Protein AF-A0A2J8A4F2-F1 (afdb_monomer)

Sequence (112 aa):
MDNSGKIIWARHNEIQTVNIKALGAELEVADGERLPLPVKDLGSCDLYPQSLEHNPNGRFVVVCGDGEYIVYTALAWRNKAFGAGLEFVWSADSNDYAIRESGNKVKIYKNF

Structure (mmCIF, N/CA/C/O backbone):
data_AF-A0A2J8A4F2-F1
#
_entry.id   AF-A0A2J8A4F2-F1
#
loop_
_atom_site.group_PDB
_atom_site.id
_atom_site.type_symbol
_atom_site.label_atom_id
_atom_site.label_alt_id
_atom_site.label_comp_id
_atom_site.label_asym_id
_atom_site.label_entity_id
_atom_site.label_seq_id
_atom_site.pdbx_PDB_ins_code
_atom_site.Cartn_x
_atom_site.Cartn_y
_atom_site.Cartn_z
_atom_site.occupancy
_atom_site.B_iso_or_equiv
_atom_site.auth_seq_id
_atom_site.auth_comp_id
_atom_site.auth_asym_id
_atom_site.auth_atom_id
_atom_site.pdbx_PDB_model_num
ATOM 1 N N . MET A 1 1 ? -0.053 -2.234 -8.904 1.00 90.25 1 MET A N 1
ATOM 2 C CA . MET A 1 1 ? 0.834 -1.331 -9.669 1.00 90.25 1 MET A CA 1
ATOM 3 C C . MET A 1 1 ? 0.275 0.073 -9.528 1.00 90.25 1 MET A C 1
ATOM 5 O O . MET A 1 1 ? -0.942 0.193 -9.537 1.00 90.25 1 MET A O 1
ATOM 9 N N . ASP A 1 2 ? 1.112 1.093 -9.359 1.00 93.75 2 ASP A N 1
ATOM 10 C CA . ASP A 1 2 ? 0.659 2.489 -9.379 1.00 93.75 2 ASP A CA 1
ATOM 11 C C . ASP A 1 2 ? 0.569 3.050 -10.815 1.00 93.75 2 ASP A C 1
ATOM 13 O O . ASP A 1 2 ? 1.039 2.445 -11.780 1.00 93.75 2 ASP A O 1
ATOM 17 N N . ASN A 1 3 ? 0.006 4.251 -10.969 1.00 91.50 3 ASN A N 1
ATOM 18 C CA . ASN A 1 3 ? -0.145 4.905 -12.278 1.00 91.50 3 ASN A CA 1
ATOM 19 C C . ASN A 1 3 ? 1.201 5.248 -12.959 1.00 91.50 3 ASN A C 1
ATOM 21 O O . ASN A 1 3 ? 1.260 5.475 -14.175 1.00 91.50 3 ASN A O 1
ATOM 25 N N . SER A 1 4 ? 2.302 5.267 -12.200 1.00 91.81 4 SER A N 1
ATOM 26 C CA . SER A 1 4 ? 3.658 5.491 -12.712 1.00 91.81 4 SER A CA 1
ATOM 27 C C . SER A 1 4 ? 4.307 4.219 -13.270 1.00 91.81 4 SER A C 1
ATOM 29 O O . SER A 1 4 ? 5.356 4.304 -13.903 1.00 91.81 4 SER A O 1
ATOM 31 N N . GLY A 1 5 ? 3.662 3.057 -13.120 1.00 93.38 5 GLY A N 1
ATOM 32 C CA . GLY A 1 5 ? 4.193 1.761 -13.543 1.00 93.38 5 GLY A CA 1
ATOM 33 C C . GLY A 1 5 ? 5.041 1.065 -12.479 1.00 93.38 5 GLY A C 1
ATOM 34 O O . GLY A 1 5 ? 5.659 0.036 -12.765 1.00 93.38 5 GLY A O 1
ATOM 35 N N . LYS A 1 6 ? 5.081 1.591 -11.249 1.00 95.50 6 LYS A N 1
ATOM 36 C CA . LYS A 1 6 ? 5.750 0.923 -10.137 1.00 95.50 6 LYS A CA 1
ATOM 37 C C . LYS A 1 6 ? 4.900 -0.243 -9.648 1.00 95.50 6 LYS A C 1
ATOM 39 O O . LYS A 1 6 ? 3.700 -0.119 -9.396 1.00 95.50 6 LYS A O 1
ATOM 44 N N . ILE A 1 7 ? 5.539 -1.389 -9.485 1.00 96.50 7 ILE A N 1
ATOM 45 C CA . ILE A 1 7 ? 4.976 -2.582 -8.867 1.00 96.50 7 ILE A CA 1
ATOM 46 C C . ILE A 1 7 ? 5.745 -2.820 -7.575 1.00 96.50 7 ILE A C 1
ATOM 48 O O . ILE A 1 7 ? 6.973 -2.733 -7.552 1.00 96.50 7 ILE A O 1
ATOM 52 N N . ILE A 1 8 ? 5.013 -3.112 -6.508 1.00 97.62 8 ILE A N 1
ATOM 53 C CA . ILE A 1 8 ? 5.550 -3.577 -5.233 1.00 97.62 8 ILE A CA 1
ATOM 54 C C . ILE A 1 8 ? 4.783 -4.847 -4.888 1.00 97.62 8 ILE A C 1
ATOM 56 O O . ILE A 1 8 ? 3.562 -4.882 -5.057 1.00 97.62 8 ILE A O 1
ATOM 60 N N . TRP A 1 9 ? 5.495 -5.882 -4.461 1.00 97.44 9 TRP A N 1
ATOM 61 C CA . TRP A 1 9 ? 4.907 -7.138 -4.007 1.00 97.44 9 TRP A CA 1
ATOM 62 C C . TRP A 1 9 ? 5.712 -7.705 -2.844 1.00 97.44 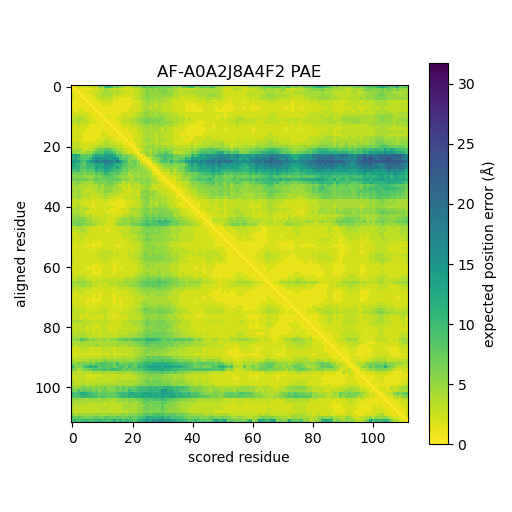9 TRP A C 1
ATOM 64 O O . TRP A 1 9 ? 6.869 -7.338 -2.632 1.00 97.44 9 TRP A O 1
ATOM 74 N N . ALA A 1 10 ? 5.079 -8.613 -2.110 1.00 97.44 10 ALA A N 1
ATOM 75 C CA . ALA A 1 10 ? 5.704 -9.352 -1.032 1.00 97.44 10 ALA A CA 1
ATOM 76 C C . ALA A 1 10 ? 5.980 -10.801 -1.452 1.00 97.44 10 ALA A C 1
ATOM 78 O O . ALA A 1 10 ? 5.192 -11.415 -2.176 1.00 97.44 10 ALA A O 1
ATOM 79 N N . ARG A 1 11 ? 7.084 -11.362 -0.962 1.00 96.06 11 ARG A N 1
ATOM 80 C CA . ARG A 1 11 ? 7.372 -12.797 -0.968 1.00 96.06 11 ARG A CA 1
ATOM 81 C C . ARG A 1 11 ? 7.647 -13.214 0.471 1.00 96.06 11 ARG A C 1
ATOM 83 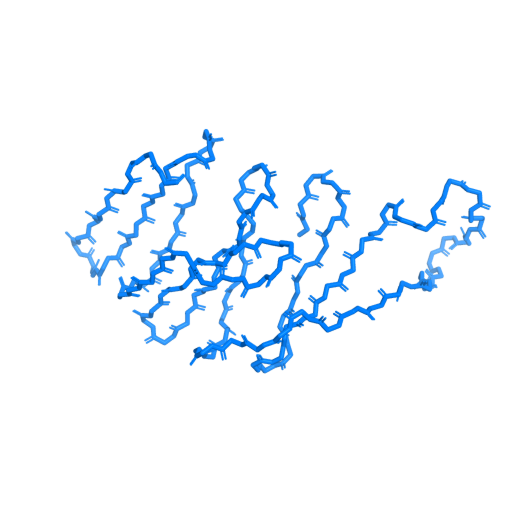O O . ARG A 1 11 ? 8.749 -13.022 0.974 1.00 96.06 11 ARG A O 1
ATOM 90 N N . HIS A 1 12 ? 6.643 -13.791 1.131 1.00 94.12 12 HIS A N 1
ATOM 91 C CA . HIS A 1 12 ? 6.617 -13.854 2.598 1.00 94.12 12 HIS A CA 1
ATOM 92 C C . HIS A 1 12 ? 6.767 -12.431 3.161 1.00 94.12 12 HIS A C 1
ATOM 94 O O . HIS A 1 12 ? 5.987 -11.562 2.788 1.00 94.12 12 HIS A O 1
ATOM 100 N N . ASN A 1 13 ? 7.793 -12.174 3.974 1.00 95.38 13 ASN A N 1
ATOM 101 C CA . ASN A 1 13 ? 8.040 -10.860 4.564 1.00 95.38 13 ASN A CA 1
ATOM 102 C C . ASN A 1 13 ? 9.025 -10.008 3.755 1.00 95.38 13 ASN A C 1
ATOM 104 O O . ASN A 1 13 ? 9.258 -8.865 4.126 1.00 95.38 13 ASN A O 1
ATOM 108 N N . GLU A 1 14 ? 9.616 -10.529 2.678 1.00 97.12 14 GLU A N 1
ATOM 109 C CA . GLU A 1 14 ? 10.517 -9.759 1.814 1.00 97.12 14 GLU A CA 1
ATOM 110 C C . GLU A 1 14 ? 9.708 -8.923 0.827 1.00 97.12 14 GLU A C 1
ATOM 112 O O . GLU A 1 14 ? 8.775 -9.424 0.194 1.00 97.12 14 GLU A O 1
ATOM 117 N N . ILE A 1 15 ? 10.074 -7.655 0.671 1.00 97.94 15 ILE A N 1
ATOM 118 C CA . ILE A 1 15 ? 9.385 -6.709 -0.197 1.00 97.94 15 ILE A CA 1
ATOM 119 C C . ILE A 1 15 ? 10.271 -6.377 -1.380 1.00 97.94 15 ILE A C 1
ATOM 121 O O . ILE A 1 15 ? 11.417 -5.953 -1.248 1.00 97.94 15 ILE A O 1
ATOM 125 N N . GLN A 1 16 ? 9.695 -6.527 -2.563 1.00 97.56 16 GLN A N 1
ATOM 126 C CA . GLN A 1 16 ? 10.377 -6.295 -3.820 1.00 97.56 16 GLN A CA 1
ATOM 127 C C . GLN A 1 16 ? 9.649 -5.231 -4.625 1.00 97.56 16 GLN A C 1
ATOM 129 O O . GLN A 1 16 ? 8.435 -5.040 -4.508 1.00 97.56 16 GLN A O 1
ATOM 134 N N . THR A 1 17 ? 10.400 -4.529 -5.467 1.00 97.38 17 THR A N 1
ATOM 135 C CA . THR A 1 17 ? 9.843 -3.544 -6.384 1.00 97.38 17 THR A CA 1
ATOM 136 C C . THR A 1 17 ? 10.458 -3.629 -7.763 1.00 97.38 17 THR A C 1
ATOM 138 O O . THR A 1 17 ? 11.620 -3.994 -7.945 1.00 97.38 17 THR A O 1
ATOM 141 N N . VAL A 1 18 ? 9.669 -3.225 -8.751 1.00 96.19 18 VAL A N 1
ATOM 142 C CA . VAL A 1 18 ? 10.151 -2.929 -10.089 1.00 96.19 18 VAL A CA 1
ATOM 143 C C . VAL A 1 18 ? 9.340 -1.796 -10.705 1.00 96.19 18 VAL A C 1
ATOM 145 O O . VAL A 1 18 ? 8.227 -1.509 -10.269 1.00 96.19 18 VAL A O 1
ATOM 148 N N . ASN A 1 19 ? 9.886 -1.140 -11.725 1.00 94.00 19 ASN A N 1
ATOM 149 C CA . ASN A 1 19 ? 9.159 -0.155 -12.516 1.00 94.00 19 ASN A CA 1
ATOM 150 C C . ASN A 1 19 ?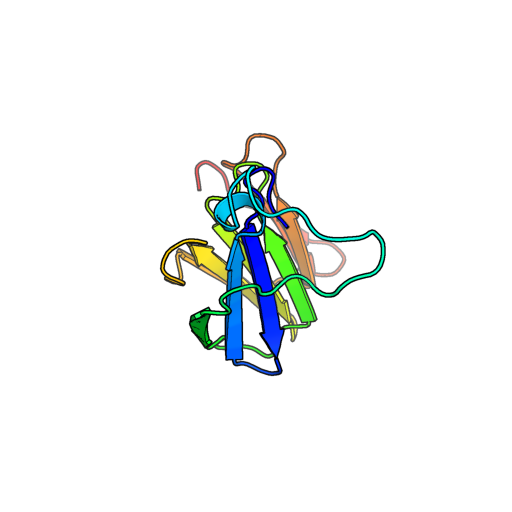 9.110 -0.623 -13.970 1.00 94.00 19 ASN A C 1
ATOM 152 O O . ASN A 1 19 ? 10.146 -0.692 -14.629 1.00 94.00 19 ASN A O 1
ATOM 156 N N . ILE A 1 20 ? 7.911 -0.931 -14.465 1.00 90.88 20 ILE A N 1
ATOM 157 C CA . ILE A 1 20 ? 7.730 -1.441 -15.828 1.00 90.88 20 ILE A CA 1
ATOM 158 C C . ILE A 1 20 ? 8.039 -0.383 -16.890 1.00 90.88 20 ILE A C 1
ATOM 160 O O . ILE A 1 20 ? 8.574 -0.705 -17.945 1.00 90.88 20 ILE A O 1
ATOM 164 N N . LYS A 1 21 ? 7.778 0.897 -16.596 1.00 88.38 21 LYS A N 1
ATOM 165 C CA . LYS A 1 21 ? 8.048 2.001 -17.527 1.00 88.38 21 LYS A CA 1
ATOM 166 C C . LYS A 1 21 ? 9.537 2.341 -17.618 1.00 88.38 21 LYS A C 1
ATOM 168 O O . LYS A 1 21 ? 9.927 3.109 -18.489 1.00 88.38 21 LYS A O 1
ATOM 173 N N . ALA A 1 22 ? 10.376 1.773 -16.748 1.00 85.62 22 ALA A N 1
ATOM 174 C CA . ALA A 1 22 ? 11.823 1.970 -16.792 1.00 85.62 22 ALA A CA 1
ATOM 175 C C . ALA A 1 22 ? 12.518 1.181 -17.916 1.00 85.62 22 ALA A C 1
ATOM 177 O O . ALA A 1 22 ? 13.687 1.441 -18.180 1.00 85.62 22 ALA A O 1
ATOM 178 N N . LEU A 1 23 ? 11.827 0.247 -18.583 1.00 81.38 23 LEU A N 1
ATOM 179 C CA . LEU A 1 23 ? 12.394 -0.557 -19.673 1.00 81.38 23 LEU A CA 1
ATOM 180 C C . LEU A 1 23 ? 12.679 0.234 -20.963 1.00 81.38 23 LEU A C 1
ATOM 182 O O . LEU A 1 23 ? 13.314 -0.301 -21.864 1.00 81.38 23 LEU A O 1
ATOM 186 N N . GLY A 1 24 ? 12.286 1.511 -21.028 1.00 73.69 24 GLY A N 1
ATOM 187 C CA . GLY A 1 24 ? 12.482 2.362 -22.202 1.00 73.69 24 GLY A CA 1
ATOM 188 C C . GLY A 1 24 ? 11.510 2.023 -23.335 1.00 73.69 24 GLY A C 1
ATOM 189 O O . GLY A 1 24 ? 11.046 0.896 -23.465 1.00 73.69 24 GLY A O 1
ATOM 190 N N . ALA A 1 25 ? 11.173 3.018 -24.157 1.00 71.50 25 ALA A N 1
ATOM 191 C CA . ALA A 1 25 ? 10.253 2.838 -25.286 1.00 71.50 25 ALA A CA 1
ATOM 192 C C . ALA A 1 25 ? 10.876 2.068 -26.469 1.00 71.50 25 ALA A C 1
ATOM 194 O O . ALA A 1 25 ? 10.162 1.675 -27.381 1.00 71.50 25 ALA A O 1
ATOM 195 N N . GLU A 1 26 ? 12.197 1.874 -26.453 1.00 68.88 26 GLU A N 1
ATOM 196 C CA . GLU A 1 26 ? 12.977 1.264 -27.539 1.00 68.88 26 GLU A CA 1
ATOM 197 C C . GLU A 1 26 ? 13.139 -0.256 -27.387 1.00 68.88 26 GLU A C 1
ATOM 199 O O . GLU A 1 26 ? 13.720 -0.907 -28.253 1.00 68.88 26 GLU A O 1
ATOM 204 N N . LEU A 1 27 ? 12.645 -0.839 -26.289 1.00 76.25 27 LEU A N 1
ATOM 205 C CA . LEU A 1 27 ? 12.671 -2.282 -26.099 1.00 76.25 27 LEU A CA 1
ATOM 206 C C . LEU A 1 27 ? 11.562 -2.920 -26.948 1.00 76.25 27 LEU A C 1
ATOM 208 O O . LEU A 1 27 ? 10.418 -3.039 -26.510 1.00 76.25 27 LEU A O 1
ATOM 212 N N . GLU A 1 28 ? 11.904 -3.322 -28.171 1.00 79.19 28 GLU A N 1
ATOM 213 C CA . GLU A 1 28 ? 11.041 -4.172 -28.990 1.00 79.19 28 GLU A CA 1
ATOM 214 C C . GLU A 1 28 ? 10.977 -5.569 -28.366 1.00 79.19 28 GLU A C 1
ATOM 216 O O . GLU A 1 28 ? 11.951 -6.321 -28.367 1.00 79.19 28 GLU A O 1
ATOM 221 N N . VAL A 1 29 ? 9.821 -5.899 -27.794 1.00 82.56 29 VAL A N 1
ATOM 222 C CA . VAL A 1 29 ? 9.537 -7.206 -27.196 1.00 82.56 29 VAL A CA 1
ATOM 223 C C . VAL A 1 29 ? 8.363 -7.809 -27.946 1.00 82.56 29 VAL A C 1
ATOM 225 O O . VAL A 1 29 ? 7.361 -7.125 -28.174 1.00 82.56 29 VAL A O 1
ATOM 228 N N . ALA A 1 30 ? 8.481 -9.074 -28.346 1.00 87.12 30 ALA A N 1
ATOM 229 C CA . ALA A 1 30 ? 7.375 -9.749 -29.006 1.00 87.12 30 ALA A CA 1
ATOM 230 C C . ALA A 1 30 ? 6.226 -9.989 -28.015 1.00 87.12 30 ALA A C 1
ATOM 232 O O . ALA A 1 30 ? 6.4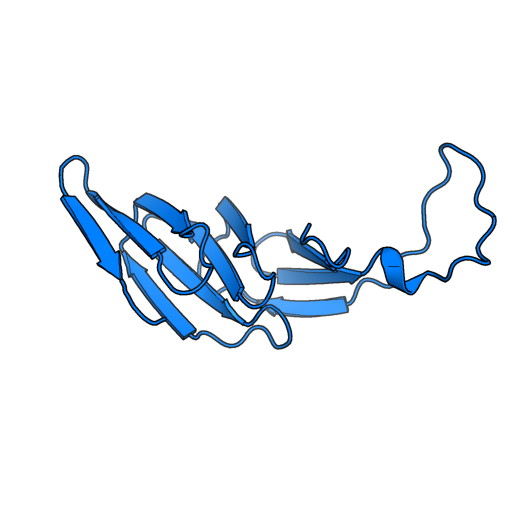34 -10.175 -26.813 1.00 87.12 30 ALA A O 1
ATOM 233 N N . ASP A 1 31 ? 4.992 -9.996 -28.518 1.00 86.56 31 ASP A N 1
ATOM 234 C CA . ASP A 1 31 ? 3.837 -10.293 -27.674 1.00 86.56 31 ASP A CA 1
ATOM 235 C C . ASP A 1 31 ? 3.971 -11.687 -27.035 1.00 86.56 31 ASP A C 1
ATOM 237 O O . ASP A 1 31 ? 4.389 -12.655 -27.673 1.00 86.56 31 ASP A O 1
ATOM 241 N N . GLY A 1 32 ? 3.642 -11.775 -25.747 1.00 88.12 32 GLY A N 1
ATOM 242 C CA . GLY A 1 32 ? 3.804 -12.985 -24.939 1.00 88.12 32 GLY A CA 1
ATOM 243 C C . GLY A 1 32 ? 5.214 -13.245 -24.388 1.00 88.12 32 GLY A C 1
ATOM 244 O O . GLY A 1 32 ? 5.374 -14.163 -23.578 1.00 88.12 32 GLY A O 1
ATOM 245 N N . GLU A 1 33 ? 6.231 -12.457 -24.750 1.00 89.50 33 GLU A N 1
ATOM 246 C CA . GLU A 1 33 ? 7.568 -12.604 -24.167 1.00 89.50 33 GLU A CA 1
ATOM 247 C C . GLU A 1 33 ? 7.679 -12.008 -22.755 1.00 89.50 33 GLU A C 1
ATOM 249 O O . GLU A 1 33 ? 6.988 -11.065 -22.360 1.00 89.50 33 GLU A O 1
ATOM 254 N N . ARG A 1 34 ? 8.583 -12.581 -21.951 1.00 86.00 34 ARG A N 1
ATOM 255 C CA . ARG A 1 34 ? 8.846 -12.102 -20.589 1.00 86.00 34 ARG A CA 1
ATOM 256 C C . ARG A 1 34 ? 9.706 -10.846 -20.622 1.00 86.00 34 ARG A C 1
ATOM 258 O O . ARG A 1 34 ? 10.822 -10.864 -21.130 1.00 86.00 34 ARG A O 1
ATOM 265 N N . LEU A 1 35 ? 9.228 -9.798 -19.960 1.00 88.56 35 LEU A N 1
ATOM 266 C CA . LEU A 1 35 ? 9.978 -8.558 -19.804 1.00 88.56 35 LEU A CA 1
ATOM 267 C C . LEU A 1 35 ? 11.176 -8.735 -18.845 1.00 88.56 35 LEU A C 1
ATOM 269 O O . LEU A 1 35 ? 10.988 -9.238 -17.730 1.00 88.56 35 LEU A O 1
ATOM 273 N N . PRO A 1 36 ? 12.391 -8.282 -19.216 1.00 88.31 36 PRO A N 1
ATOM 274 C CA . PRO A 1 36 ? 13.581 -8.345 -18.366 1.00 88.31 36 PRO A CA 1
ATOM 275 C C . PRO A 1 36 ? 13.556 -7.232 -17.304 1.00 88.31 36 PRO A C 1
ATOM 277 O O . PRO A 1 36 ? 14.285 -6.246 -17.369 1.00 88.31 36 PRO A O 1
ATOM 280 N N . LEU A 1 37 ? 12.671 -7.373 -16.321 1.00 90.25 37 LEU A N 1
ATOM 281 C CA . LEU A 1 37 ? 12.423 -6.371 -15.288 1.00 90.25 37 LEU A CA 1
ATOM 282 C C . LEU A 1 37 ? 13.494 -6.422 -14.177 1.00 90.25 37 LEU A C 1
ATOM 284 O O . LEU A 1 37 ? 13.630 -7.457 -13.521 1.00 90.25 37 LEU A O 1
ATOM 288 N N . PRO A 1 38 ? 14.231 -5.323 -13.903 1.00 91.06 38 PRO A N 1
ATOM 289 C CA . PRO A 1 38 ? 15.237 -5.294 -12.843 1.00 91.06 38 PRO A CA 1
ATOM 290 C C . PRO A 1 38 ? 14.562 -5.216 -11.468 1.00 91.06 38 PRO A C 1
ATOM 292 O O . PRO A 1 38 ? 14.269 -4.130 -10.960 1.00 91.06 38 PRO A O 1
ATOM 295 N N . VAL A 1 39 ? 14.301 -6.382 -10.876 1.00 94.69 39 VAL A N 1
ATOM 296 C CA . VAL A 1 39 ? 13.747 -6.507 -9.524 1.00 94.69 39 VAL A CA 1
ATOM 297 C C . VAL A 1 39 ? 14.742 -5.963 -8.504 1.00 94.69 39 VAL A C 1
ATOM 299 O O . VAL A 1 39 ? 15.920 -6.320 -8.517 1.00 94.69 39 VAL A O 1
ATOM 302 N N . LYS A 1 40 ? 14.259 -5.103 -7.609 1.00 95.75 40 LYS A N 1
ATOM 303 C CA . LYS A 1 40 ? 15.028 -4.549 -6.494 1.00 95.75 40 LYS A CA 1
ATOM 304 C C . LYS A 1 40 ? 14.414 -4.981 -5.176 1.00 95.75 40 LYS A C 1
ATOM 306 O O . LYS A 1 40 ? 13.191 -5.016 -5.049 1.00 95.75 40 LYS A O 1
ATOM 311 N N . ASP A 1 41 ? 15.272 -5.255 -4.206 1.00 96.44 41 ASP A N 1
ATOM 312 C CA . ASP A 1 41 ? 14.868 -5.415 -2.815 1.00 96.44 41 ASP A CA 1
ATOM 313 C C . ASP A 1 41 ? 14.551 -4.038 -2.214 1.00 96.44 41 ASP A C 1
ATOM 315 O O . ASP A 1 41 ? 15.287 -3.072 -2.441 1.00 96.44 41 ASP A O 1
ATOM 319 N N . LEU A 1 42 ? 13.422 -3.935 -1.518 1.00 95.88 42 LEU A N 1
ATOM 320 C CA . LEU A 1 42 ? 12.955 -2.701 -0.893 1.00 95.88 42 LEU A CA 1
ATOM 321 C C . LEU A 1 42 ? 13.023 -2.768 0.642 1.00 95.88 42 LEU A C 1
ATOM 323 O O . LEU A 1 42 ? 12.918 -1.730 1.293 1.00 95.88 42 LEU A O 1
ATOM 327 N N . GLY A 1 43 ? 13.220 -3.960 1.209 1.00 95.75 43 GLY A N 1
ATOM 328 C CA . GLY A 1 43 ? 13.246 -4.227 2.640 1.00 95.75 43 GLY A CA 1
ATOM 329 C C . GLY A 1 43 ? 12.331 -5.382 3.038 1.00 95.75 43 GLY A C 1
ATOM 330 O O . GLY A 1 43 ? 11.915 -6.198 2.217 1.00 95.75 43 GLY A O 1
ATOM 331 N N . SER A 1 44 ? 11.990 -5.435 4.322 1.00 95.94 44 SER A N 1
ATOM 332 C CA . SER A 1 44 ? 11.071 -6.425 4.883 1.00 95.94 44 SER A CA 1
ATOM 333 C C . SER A 1 44 ? 9.822 -5.776 5.479 1.00 95.94 44 SER A C 1
ATOM 335 O O . SER A 1 44 ? 9.787 -4.570 5.729 1.00 95.94 44 SER A O 1
ATOM 337 N N . CYS A 1 45 ? 8.784 -6.577 5.704 1.00 94.12 45 CYS A N 1
ATOM 338 C CA . CYS A 1 45 ? 7.595 -6.187 6.453 1.00 94.12 45 CYS A CA 1
ATOM 339 C C . CYS A 1 45 ? 7.644 -6.739 7.884 1.00 94.12 45 CYS A C 1
ATOM 341 O O . CYS A 1 45 ? 8.130 -7.850 8.102 1.00 94.12 45 CYS A O 1
ATOM 343 N N . ASP A 1 46 ? 7.140 -5.954 8.839 1.00 89.69 46 ASP A N 1
ATOM 344 C CA . ASP A 1 46 ? 7.106 -6.319 10.262 1.00 89.69 46 ASP A CA 1
ATOM 345 C C . ASP A 1 46 ? 5.952 -7.283 10.599 1.00 89.69 46 ASP A C 1
ATOM 347 O O . ASP A 1 46 ? 5.999 -7.970 11.617 1.00 89.69 46 ASP A O 1
ATOM 351 N N . LEU A 1 47 ? 4.944 -7.361 9.723 1.00 92.94 47 LEU A N 1
ATOM 352 C CA . LEU A 1 47 ? 3.817 -8.295 9.788 1.00 92.94 47 LEU A CA 1
ATOM 353 C C . LEU A 1 47 ? 3.793 -9.197 8.549 1.00 92.94 47 LEU A C 1
ATOM 355 O O . LEU A 1 47 ? 4.458 -8.893 7.555 1.00 92.94 47 LEU A O 1
ATOM 359 N N . TYR A 1 48 ? 3.022 -10.291 8.584 1.00 95.12 48 TYR A N 1
ATOM 360 C CA . TYR A 1 48 ? 2.878 -11.169 7.422 1.00 95.12 48 TYR A CA 1
ATOM 361 C C . TYR A 1 48 ? 1.918 -10.550 6.386 1.00 95.12 48 TYR A C 1
ATOM 363 O O . TYR A 1 48 ? 0.719 -10.431 6.658 1.00 95.12 48 TYR A O 1
ATOM 371 N N . PRO A 1 49 ? 2.390 -10.145 5.191 1.00 95.88 49 PRO A N 1
ATOM 372 C CA . PRO A 1 49 ? 1.564 -9.401 4.243 1.00 95.88 49 PRO A CA 1
ATOM 373 C C . PRO A 1 49 ? 0.439 -10.262 3.657 1.00 95.88 49 PRO A C 1
ATOM 375 O O . PRO A 1 49 ? 0.700 -11.265 2.993 1.00 95.88 49 PRO A O 1
ATOM 378 N N . GLN A 1 50 ? -0.813 -9.841 3.840 1.00 95.62 50 GLN A N 1
ATOM 379 C CA . GLN A 1 50 ? -1.984 -10.462 3.203 1.00 95.62 50 GLN A CA 1
ATOM 380 C C . GLN A 1 50 ? -2.499 -9.621 2.032 1.00 95.62 50 GLN A C 1
ATOM 382 O O . GLN A 1 50 ? -2.942 -10.165 1.020 1.00 95.62 50 GLN A O 1
ATOM 387 N N . SER A 1 51 ? -2.400 -8.296 2.135 1.00 95.50 51 SER A N 1
ATOM 388 C CA . SER A 1 51 ? -2.685 -7.374 1.038 1.00 95.50 51 SER A CA 1
ATOM 389 C C . SER A 1 51 ? -1.695 -6.213 1.009 1.00 95.50 51 SER A C 1
ATOM 391 O O . SER A 1 51 ? -1.124 -5.831 2.032 1.00 95.50 51 SER A O 1
ATOM 393 N N . LEU A 1 52 ? -1.473 -5.674 -0.193 1.00 96.25 52 LEU A N 1
ATOM 394 C CA . LEU A 1 52 ? -0.663 -4.484 -0.431 1.00 96.25 52 LEU A CA 1
ATOM 395 C C . LEU A 1 52 ? -1.383 -3.567 -1.415 1.00 96.25 52 LEU A C 1
ATOM 397 O O . LEU A 1 52 ? -1.766 -4.006 -2.502 1.00 96.25 52 LEU A O 1
ATOM 401 N N . GLU A 1 53 ? -1.505 -2.287 -1.079 1.00 97.06 53 GLU A N 1
ATOM 402 C CA . GLU A 1 53 ? -2.182 -1.320 -1.942 1.00 97.06 53 GLU A CA 1
ATOM 403 C C . GLU A 1 53 ? -1.469 0.031 -1.944 1.00 97.06 53 GLU A C 1
ATOM 405 O O . GLU A 1 53 ? -1.175 0.600 -0.891 1.00 97.06 53 GLU A O 1
ATOM 410 N N . HIS A 1 54 ? -1.205 0.562 -3.140 1.00 97.81 54 HIS A N 1
ATOM 411 C CA . HIS A 1 54 ? -0.715 1.931 -3.283 1.00 97.81 54 HIS A CA 1
ATOM 412 C C . HIS A 1 54 ? -1.851 2.915 -3.019 1.00 97.81 54 HIS A C 1
ATOM 414 O O . HIS A 1 54 ? -2.972 2.699 -3.472 1.00 97.81 54 HIS A O 1
ATOM 420 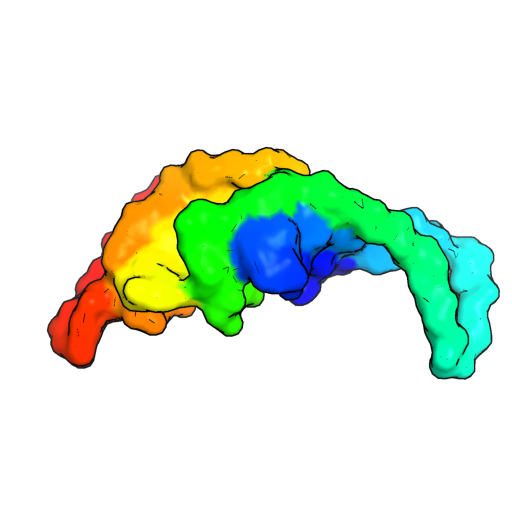N N . ASN A 1 55 ? -1.545 4.044 -2.388 1.00 97.12 55 ASN A N 1
ATOM 421 C CA . ASN A 1 55 ? -2.476 5.165 -2.400 1.00 97.12 55 ASN A CA 1
ATOM 422 C C . ASN A 1 55 ? -2.610 5.746 -3.832 1.00 97.12 55 ASN A C 1
ATOM 424 O O . ASN A 1 55 ? -1.744 5.493 -4.678 1.00 97.12 55 ASN A O 1
ATOM 428 N N . PRO A 1 56 ? -3.646 6.554 -4.141 1.00 96.56 56 PRO A N 1
ATOM 429 C CA . PRO A 1 56 ? -3.934 6.937 -5.528 1.00 96.56 56 PRO A CA 1
ATOM 430 C C . PRO A 1 56 ? -2.812 7.721 -6.230 1.00 96.56 56 PRO A C 1
ATOM 432 O O . PRO A 1 56 ? -2.651 7.612 -7.446 1.00 96.56 56 PRO A O 1
ATOM 435 N N . ASN A 1 57 ? -1.995 8.473 -5.483 1.00 95.56 57 ASN A N 1
ATOM 436 C CA . ASN A 1 57 ? -0.823 9.174 -6.022 1.00 95.56 57 ASN A CA 1
ATOM 437 C C . ASN A 1 57 ? 0.483 8.343 -6.022 1.00 95.56 57 ASN A C 1
ATOM 439 O O . ASN A 1 57 ? 1.518 8.848 -6.457 1.00 95.56 57 ASN A O 1
ATOM 443 N N . GLY A 1 58 ? 0.460 7.098 -5.534 1.00 96.25 58 GLY A N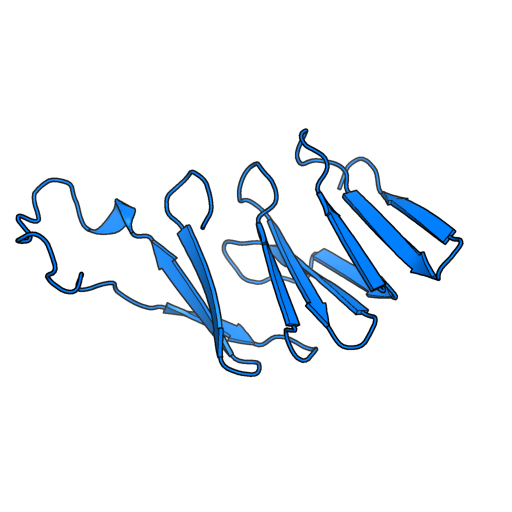 1
ATOM 444 C CA . GLY A 1 58 ? 1.594 6.166 -5.533 1.00 96.25 58 GLY A CA 1
ATOM 445 C C . GLY A 1 58 ? 2.727 6.496 -4.553 1.00 96.25 58 GLY A C 1
ATOM 446 O O . GLY A 1 58 ? 3.793 5.877 -4.610 1.00 96.25 58 GLY A O 1
ATOM 447 N N . ARG A 1 59 ? 2.555 7.476 -3.656 1.00 95.94 59 ARG A N 1
ATOM 448 C CA . ARG A 1 59 ? 3.593 7.878 -2.687 1.00 95.94 59 ARG A CA 1
ATOM 449 C C . ARG A 1 59 ? 3.685 6.942 -1.488 1.00 95.94 59 ARG A C 1
ATOM 451 O O . ARG A 1 59 ? 4.765 6.818 -0.899 1.00 95.94 59 ARG A O 1
ATOM 458 N N . PHE A 1 60 ? 2.584 6.289 -1.143 1.00 97.12 60 PHE A N 1
ATOM 459 C CA . PHE A 1 60 ? 2.475 5.389 -0.004 1.00 97.12 60 PHE A CA 1
ATOM 460 C C . PHE A 1 60 ? 1.939 4.028 -0.433 1.00 97.12 60 PHE A C 1
ATOM 462 O O . PHE A 1 60 ? 1.229 3.912 -1.430 1.00 97.12 60 PHE A O 1
ATOM 469 N N . VAL A 1 61 ? 2.292 3.008 0.341 1.00 97.44 61 VAL A N 1
ATOM 470 C CA . VAL A 1 61 ? 1.738 1.659 0.245 1.00 97.44 61 VAL A CA 1
ATOM 471 C C . VAL A 1 61 ? 1.264 1.256 1.626 1.00 97.44 61 VAL A C 1
ATOM 473 O O . VAL A 1 61 ? 2.012 1.407 2.590 1.00 97.44 61 VAL A O 1
ATOM 476 N N . VAL A 1 62 ? 0.043 0.748 1.723 1.00 97.56 62 VAL A N 1
ATOM 477 C CA . VAL A 1 62 ? -0.413 0.048 2.922 1.00 97.56 62 VAL A CA 1
ATOM 478 C C . VAL A 1 62 ? -0.136 -1.436 2.759 1.00 97.56 62 VAL A C 1
ATOM 480 O O . VAL A 1 62 ? -0.301 -1.982 1.668 1.00 97.56 62 VAL A O 1
ATOM 483 N N . VAL A 1 63 ? 0.280 -2.071 3.846 1.00 97.31 63 VAL A N 1
ATOM 484 C CA . VAL A 1 63 ? 0.289 -3.519 4.011 1.00 97.31 63 VAL A CA 1
ATOM 485 C C . VAL A 1 63 ? -0.706 -3.859 5.113 1.00 97.31 63 VAL A C 1
ATOM 487 O O . VAL A 1 63 ? -0.628 -3.270 6.192 1.00 97.31 63 VAL A O 1
ATOM 490 N N . CYS A 1 64 ? -1.627 -4.786 4.855 1.00 96.19 64 CYS A N 1
ATOM 491 C CA . CYS A 1 64 ? -2.534 -5.321 5.873 1.00 96.19 64 CYS A CA 1
ATOM 492 C C . CYS A 1 64 ? -2.281 -6.815 6.076 1.00 96.19 64 CYS A C 1
ATOM 494 O O . CYS A 1 64 ? -2.005 -7.543 5.117 1.00 96.19 64 CYS A O 1
ATOM 496 N N . GLY A 1 65 ? -2.401 -7.266 7.320 1.00 95.38 65 GLY A N 1
ATOM 497 C CA . GLY A 1 65 ? -2.266 -8.666 7.707 1.00 95.38 65 GLY A CA 1
ATOM 498 C C . GLY A 1 65 ? -2.428 -8.837 9.212 1.00 95.38 65 GLY A C 1
ATOM 499 O O . GLY A 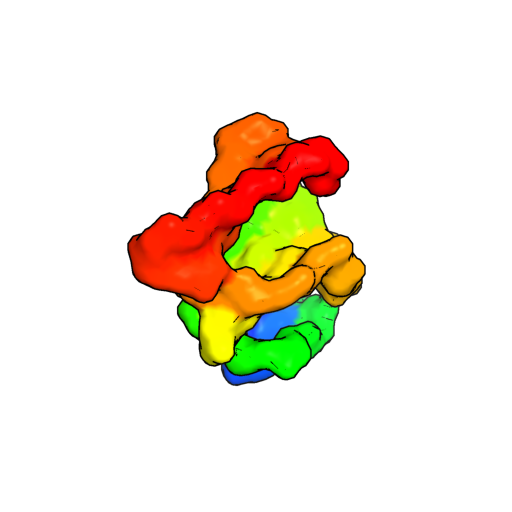1 65 ? -2.184 -7.906 9.969 1.00 95.38 65 GLY A O 1
ATOM 500 N N . ASP A 1 66 ? -2.894 -10.010 9.639 1.00 92.31 66 ASP A N 1
ATOM 501 C CA . ASP A 1 66 ? -2.992 -10.403 11.054 1.00 92.31 66 ASP A CA 1
ATOM 502 C C . ASP A 1 66 ? -3.783 -9.431 11.961 1.00 92.31 66 ASP A C 1
ATOM 504 O O . ASP A 1 66 ? -3.581 -9.365 13.171 1.00 92.31 66 ASP A O 1
ATOM 508 N N . GLY A 1 67 ? -4.744 -8.697 11.384 1.00 94.69 67 GLY A N 1
ATOM 509 C CA . GLY A 1 67 ? -5.546 -7.695 12.100 1.00 94.69 67 GLY A CA 1
ATOM 510 C C . GLY A 1 67 ? -4.834 -6.357 12.316 1.00 94.69 67 GLY A C 1
ATOM 511 O O . GLY A 1 67 ? -5.328 -5.510 13.066 1.00 94.69 67 GLY A O 1
ATOM 512 N N . GLU A 1 68 ? -3.703 -6.155 11.648 1.00 96.25 68 GLU A N 1
ATOM 513 C CA . GLU A 1 68 ? -2.893 -4.948 11.682 1.00 96.25 68 GLU A CA 1
ATOM 514 C C . GLU A 1 68 ? -2.726 -4.349 10.280 1.00 96.25 68 GLU A C 1
ATOM 516 O O . GLU A 1 68 ? -2.897 -5.001 9.244 1.00 96.25 68 GLU A O 1
ATOM 521 N N . TYR A 1 69 ? -2.371 -3.067 10.253 1.00 97.06 69 TYR A N 1
ATOM 522 C CA . TYR A 1 69 ? -1.938 -2.377 9.049 1.00 97.06 69 TYR A CA 1
ATOM 523 C C . TYR A 1 69 ? -0.661 -1.587 9.315 1.00 97.06 69 TYR A C 1
A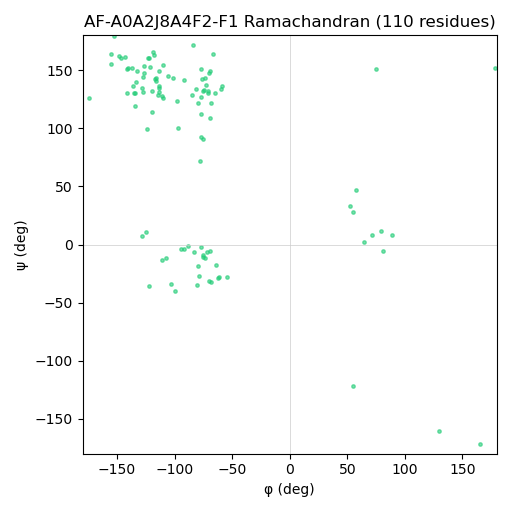TOM 525 O O . TYR A 1 69 ? -0.447 -1.063 10.412 1.00 97.06 69 TYR A O 1
ATOM 533 N N . ILE A 1 70 ? 0.161 -1.450 8.278 1.00 97.62 70 ILE A N 1
ATOM 534 C CA . ILE A 1 70 ? 1.322 -0.566 8.266 1.00 97.62 70 ILE A CA 1
ATOM 535 C C . ILE A 1 70 ? 1.337 0.201 6.950 1.00 97.62 70 ILE A C 1
ATOM 537 O O . ILE A 1 70 ? 1.239 -0.378 5.871 1.00 97.62 70 ILE A O 1
ATOM 541 N N . VAL A 1 71 ? 1.493 1.517 7.031 1.00 97.56 71 VAL A N 1
ATOM 542 C CA . VAL A 1 71 ? 1.722 2.377 5.876 1.00 97.56 71 VAL A CA 1
ATOM 543 C C . VAL A 1 71 ? 3.212 2.654 5.737 1.00 97.56 71 VAL A C 1
ATOM 545 O O . VAL A 1 71 ? 3.837 3.225 6.634 1.00 97.56 71 VAL A O 1
ATOM 548 N N . TYR A 1 72 ? 3.761 2.326 4.573 1.00 97.62 72 TYR A N 1
ATOM 549 C CA . TYR A 1 72 ? 5.133 2.613 4.181 1.00 97.62 72 TYR A CA 1
ATOM 550 C C . TYR A 1 72 ? 5.194 3.677 3.081 1.00 97.62 72 TYR A C 1
ATOM 552 O O . TYR A 1 72 ? 4.284 3.848 2.270 1.00 97.62 72 TYR A O 1
ATOM 560 N N . THR A 1 73 ? 6.320 4.386 3.004 1.00 97.00 73 THR A N 1
ATOM 561 C CA . THR A 1 73 ? 6.667 5.172 1.809 1.00 97.00 73 THR A CA 1
ATOM 562 C C . THR A 1 73 ? 7.031 4.246 0.644 1.00 97.00 73 THR A C 1
ATOM 564 O O . THR A 1 73 ? 7.898 3.386 0.774 1.00 97.00 73 THR A O 1
ATOM 567 N N . ALA A 1 74 ? 6.447 4.468 -0.535 1.00 96.44 74 ALA A N 1
ATOM 568 C CA . ALA A 1 74 ? 6.631 3.599 -1.705 1.00 96.44 74 ALA A CA 1
ATOM 569 C C . ALA A 1 74 ? 8.021 3.702 -2.368 1.00 96.44 74 ALA A C 1
ATOM 571 O O . ALA A 1 74 ? 8.296 3.015 -3.351 1.00 96.44 74 ALA A O 1
ATOM 572 N N . LEU A 1 75 ? 8.873 4.638 -1.934 1.00 94.38 75 LEU A N 1
ATOM 573 C CA . LEU A 1 75 ? 10.211 4.846 -2.503 1.00 94.38 75 LEU A CA 1
ATOM 574 C C . LEU A 1 75 ? 11.315 4.200 -1.664 1.00 94.38 75 LEU A C 1
ATOM 576 O O . LEU A 1 75 ? 12.267 3.674 -2.225 1.00 94.38 75 LEU A O 1
ATOM 580 N N . ALA A 1 76 ? 11.204 4.285 -0.338 1.00 95.69 76 ALA A N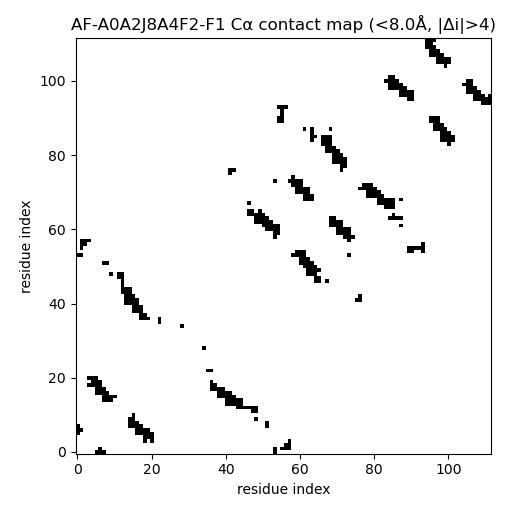 1
ATOM 581 C CA . ALA A 1 76 ? 12.277 3.920 0.586 1.00 95.69 76 ALA A CA 1
ATOM 582 C C . ALA A 1 76 ? 11.826 2.944 1.681 1.00 95.69 76 ALA A C 1
ATOM 584 O O . ALA A 1 76 ? 12.572 2.733 2.631 1.00 95.69 76 ALA A O 1
ATOM 585 N N . TRP A 1 77 ? 10.592 2.435 1.595 1.00 96.62 77 TRP A N 1
ATOM 586 C CA . TRP A 1 77 ? 10.004 1.484 2.544 1.00 96.62 77 TRP A CA 1
ATOM 587 C C . TRP A 1 77 ? 10.065 1.908 4.012 1.00 96.62 77 TRP A C 1
ATOM 589 O O . TRP A 1 77 ? 10.211 1.108 4.928 1.00 96.62 77 TRP A O 1
ATOM 599 N N . ARG A 1 78 ? 9.963 3.214 4.258 1.00 96.69 78 ARG A N 1
ATOM 600 C CA . ARG A 1 78 ? 9.958 3.766 5.620 1.00 96.69 78 ARG A CA 1
ATOM 601 C C . ARG A 1 78 ? 8.554 3.727 6.200 1.00 96.69 78 ARG A C 1
ATOM 603 O O . ARG A 1 78 ? 7.650 4.254 5.549 1.00 96.69 78 ARG A O 1
ATOM 610 N N . ASN A 1 79 ? 8.403 3.168 7.400 1.00 95.56 79 ASN A N 1
ATOM 611 C CA . ASN A 1 79 ? 7.154 3.169 8.165 1.00 95.56 79 ASN A CA 1
ATOM 612 C C . ASN A 1 79 ? 6.705 4.616 8.450 1.00 95.56 79 ASN A C 1
ATOM 614 O O . ASN A 1 79 ? 7.513 5.477 8.811 1.00 95.56 79 ASN A O 1
ATOM 618 N N . LYS A 1 80 ? 5.419 4.890 8.228 1.00 96.31 80 LYS A N 1
ATOM 619 C CA . LYS A 1 80 ? 4.789 6.205 8.406 1.00 96.31 80 LYS A CA 1
ATOM 620 C C . LYS A 1 80 ? 3.623 6.186 9.383 1.00 96.31 80 LYS A C 1
ATOM 622 O O . LYS A 1 80 ? 3.431 7.176 10.082 1.00 96.31 80 LYS A O 1
ATOM 627 N N . ALA A 1 81 ? 2.856 5.106 9.404 1.00 96.56 81 ALA A N 1
ATOM 628 C CA . ALA A 1 81 ? 1.771 4.874 10.345 1.00 96.56 81 ALA A CA 1
ATOM 629 C C . ALA A 1 81 ? 1.538 3.373 10.476 1.00 96.56 81 ALA A C 1
ATOM 631 O O . ALA A 1 81 ? 1.850 2.614 9.561 1.00 96.56 81 ALA A O 1
ATOM 632 N N . PHE A 1 82 ? 0.979 2.961 11.604 1.00 97.06 82 PHE A N 1
ATOM 633 C CA . PHE A 1 82 ? 0.627 1.577 11.872 1.00 97.06 82 PHE A CA 1
ATOM 634 C C . PHE A 1 82 ? -0.488 1.513 12.914 1.00 97.06 82 PHE A C 1
ATOM 636 O O . PHE A 1 82 ? -0.743 2.486 13.633 1.00 97.06 82 PHE A O 1
ATOM 643 N N . GLY A 1 83 ? -1.132 0.358 13.020 1.00 96.25 83 GLY A N 1
ATOM 644 C CA . GLY A 1 83 ? -2.071 0.074 14.095 1.00 96.25 83 GLY A CA 1
ATOM 645 C C . GLY A 1 83 ? -2.941 -1.140 13.810 1.00 96.25 83 GLY A C 1
ATOM 646 O O . GLY A 1 83 ? -2.754 -1.843 12.823 1.00 96.25 83 GLY A O 1
ATOM 647 N N . ALA A 1 84 ? -3.932 -1.350 14.672 1.00 95.62 84 ALA A N 1
ATOM 648 C CA . ALA A 1 84 ? -4.950 -2.369 14.460 1.00 95.62 84 ALA A CA 1
ATOM 649 C C . ALA A 1 84 ? -5.917 -1.947 13.342 1.00 95.62 84 ALA A C 1
ATOM 651 O O . ALA A 1 84 ? -6.367 -0.799 13.295 1.00 95.62 84 ALA A O 1
ATOM 652 N N . GLY A 1 85 ? -6.270 -2.883 12.468 1.00 95.25 85 GLY A N 1
ATOM 653 C CA . GLY A 1 85 ? -7.201 -2.666 11.368 1.00 95.25 85 GLY A CA 1
ATOM 654 C C . GLY A 1 85 ? -7.497 -3.968 10.636 1.00 95.25 85 GLY A C 1
ATOM 655 O O . GLY A 1 85 ? -6.589 -4.660 10.196 1.00 95.25 85 GLY A O 1
ATOM 656 N N . LEU A 1 86 ? -8.781 -4.297 10.500 1.00 93.25 86 LEU A N 1
ATOM 657 C CA . LEU A 1 86 ? -9.236 -5.462 9.736 1.00 93.25 86 LEU A CA 1
ATOM 658 C C . LEU A 1 86 ? -9.270 -5.168 8.236 1.00 93.25 86 LEU A C 1
ATOM 660 O O . LEU A 1 86 ? -9.024 -6.046 7.418 1.00 93.25 86 LEU A O 1
ATOM 664 N N . GLU A 1 87 ? -9.601 -3.927 7.890 1.00 94.06 87 GLU A N 1
ATOM 665 C CA . GLU A 1 87 ? -9.657 -3.422 6.523 1.00 94.06 87 GLU A CA 1
ATOM 666 C C . GLU A 1 87 ? -9.121 -1.997 6.496 1.00 94.06 87 GLU A C 1
ATOM 668 O O . GLU A 1 87 ? -9.254 -1.244 7.470 1.00 94.06 87 GLU A O 1
ATOM 673 N N . PHE A 1 88 ? -8.558 -1.631 5.353 1.00 97.25 88 PHE A N 1
ATOM 674 C CA . PHE A 1 88 ? -7.986 -0.326 5.083 1.00 97.25 88 PHE A CA 1
ATOM 675 C C . PHE A 1 88 ? -8.484 0.152 3.723 1.00 97.25 88 PHE A C 1
ATOM 677 O O . PHE A 1 88 ? -8.545 -0.635 2.782 1.00 97.25 88 PHE A O 1
ATOM 684 N N . VAL A 1 89 ? -8.807 1.440 3.610 1.00 97.25 89 VAL A N 1
ATOM 685 C CA . VAL A 1 89 ? -9.088 2.077 2.320 1.00 97.25 89 VAL A CA 1
ATOM 686 C C . VAL A 1 89 ? -8.407 3.434 2.231 1.00 97.25 89 VAL A C 1
ATOM 688 O O . VAL A 1 89 ? -8.450 4.240 3.167 1.00 97.25 89 VAL A O 1
ATOM 691 N N . TRP A 1 90 ? -7.802 3.703 1.080 1.00 97.56 90 TRP A N 1
ATOM 692 C CA . TRP A 1 90 ? -7.305 5.031 0.749 1.00 97.56 90 TRP A CA 1
ATOM 693 C C . TRP A 1 90 ? -8.454 5.960 0.361 1.00 97.56 90 TRP A C 1
ATOM 695 O O . TRP A 1 90 ? -9.383 5.562 -0.343 1.00 97.56 90 TRP A O 1
ATOM 705 N N . SER A 1 91 ? -8.366 7.226 0.764 1.00 96.81 91 SER A N 1
ATOM 706 C CA . SER A 1 91 ? -9.181 8.272 0.151 1.00 96.81 91 SER A CA 1
ATOM 707 C C . SER A 1 91 ? -8.714 8.537 -1.280 1.00 96.81 91 SER A C 1
ATOM 709 O O . SER A 1 91 ? -7.519 8.474 -1.580 1.00 96.81 91 SER A O 1
ATOM 711 N N . ALA A 1 92 ? -9.649 8.903 -2.158 1.00 93.56 92 ALA A N 1
ATOM 712 C CA . ALA A 1 92 ? -9.363 9.252 -3.549 1.00 93.56 92 ALA A CA 1
ATOM 713 C C . ALA A 1 92 ? -8.448 10.486 -3.685 1.00 93.56 92 ALA A C 1
ATOM 715 O O . ALA A 1 92 ? -7.676 10.583 -4.638 1.00 93.56 92 ALA A O 1
ATOM 716 N N . ASP A 1 93 ? -8.486 11.407 -2.719 1.00 92.06 93 ASP A N 1
ATOM 717 C CA . ASP A 1 93 ? -7.617 12.593 -2.680 1.00 92.06 93 ASP A CA 1
ATOM 718 C C . ASP A 1 93 ? -6.175 12.295 -2.225 1.00 92.06 93 ASP A C 1
ATOM 720 O O . ASP A 1 93 ? -5.323 13.182 -2.246 1.00 92.06 93 ASP A O 1
ATOM 724 N N . SER A 1 94 ? -5.881 11.036 -1.878 1.00 89.75 94 SER A N 1
ATOM 725 C CA . SER A 1 94 ? -4.569 10.528 -1.457 1.00 89.75 94 SER A CA 1
ATOM 726 C C . SER A 1 94 ? -3.988 11.080 -0.153 1.00 89.75 94 SER A C 1
ATOM 728 O O . SER A 1 94 ? -2.865 10.688 0.175 1.00 89.75 94 SER A O 1
ATOM 730 N N . ASN A 1 95 ? -4.698 11.956 0.564 1.00 90.81 95 ASN A N 1
ATOM 731 C CA . ASN A 1 95 ? -4.215 12.575 1.808 1.00 90.81 95 ASN A CA 1
ATOM 732 C C . ASN A 1 95 ? -4.921 12.032 3.051 1.00 90.81 95 ASN A C 1
ATOM 734 O O . ASN A 1 95 ? -4.473 12.276 4.164 1.00 90.81 95 ASN A O 1
ATOM 738 N N . ASP A 1 96 ? -6.002 11.282 2.871 1.00 96.00 96 ASP A N 1
ATOM 739 C CA . ASP A 1 96 ? -6.761 10.692 3.961 1.00 96.00 96 ASP A CA 1
ATOM 740 C C . ASP A 1 96 ? -6.834 9.168 3.783 1.00 96.00 96 ASP A C 1
ATOM 742 O O . ASP A 1 96 ? -6.660 8.621 2.686 1.00 96.00 96 ASP A O 1
ATOM 746 N N . TYR A 1 97 ? -7.124 8.459 4.866 1.00 97.62 97 TYR A N 1
ATOM 747 C CA . TYR A 1 97 ? -7.464 7.041 4.811 1.00 97.62 97 TYR A CA 1
ATOM 748 C C . TYR A 1 97 ? -8.447 6.676 5.916 1.00 97.62 97 TYR A C 1
ATOM 750 O O . TYR A 1 97 ? -8.618 7.402 6.900 1.00 97.62 97 TYR A O 1
ATOM 758 N N . ALA A 1 98 ? -9.101 5.532 5.758 1.00 97.50 98 ALA A N 1
ATOM 759 C CA . ALA A 1 98 ? -9.960 4.972 6.782 1.00 97.50 98 ALA A CA 1
ATOM 760 C C . ALA A 1 98 ? -9.564 3.532 7.089 1.00 97.50 98 ALA A C 1
ATOM 762 O O . ALA A 1 98 ? -9.132 2.786 6.212 1.00 97.50 98 ALA A O 1
ATOM 763 N N . ILE A 1 99 ? -9.750 3.150 8.347 1.00 97.50 99 ILE A N 1
ATOM 764 C CA . ILE A 1 99 ? -9.571 1.778 8.809 1.00 97.50 99 ILE A CA 1
ATOM 765 C C . ILE A 1 99 ? -10.806 1.299 9.550 1.00 97.50 99 ILE A C 1
ATOM 767 O O . ILE A 1 99 ? -11.443 2.045 10.302 1.00 97.50 99 ILE A O 1
ATOM 771 N N . ARG A 1 100 ? -11.116 0.020 9.377 1.00 96.81 100 ARG A N 1
ATOM 772 C CA . ARG A 1 100 ? -12.135 -0.667 10.162 1.00 96.81 100 ARG A CA 1
ATOM 773 C C . ARG A 1 100 ? -11.448 -1.423 11.299 1.00 96.81 100 ARG A C 1
ATOM 775 O O . ARG A 1 100 ? -10.897 -2.496 11.085 1.00 96.81 100 ARG A O 1
ATOM 782 N N . GLU A 1 101 ? -11.458 -0.859 12.508 1.00 92.50 101 GLU A N 1
ATOM 783 C CA . GLU A 1 101 ? -10.827 -1.476 13.694 1.00 92.50 101 GLU A CA 1
ATOM 784 C C . GLU A 1 101 ? -11.578 -2.726 14.169 1.00 92.50 101 GLU A C 1
ATOM 786 O O . GLU A 1 101 ? -10.989 -3.639 14.736 1.00 92.50 101 GLU A O 1
ATOM 791 N N . SER A 1 102 ? -12.899 -2.753 13.986 1.00 91.56 102 SER A N 1
ATOM 792 C CA . SER A 1 102 ? -13.763 -3.866 14.388 1.00 91.56 102 SER A CA 1
ATOM 793 C C . SER A 1 102 ? -15.011 -3.924 13.507 1.00 91.56 102 SER A C 1
ATOM 795 O O . SER A 1 102 ? -15.196 -3.083 12.630 1.00 91.56 102 SER A O 1
ATOM 797 N N . GLY A 1 103 ? -15.904 -4.895 13.722 1.00 91.50 103 GLY A N 1
ATOM 798 C CA . GLY A 1 103 ? -17.145 -5.019 12.940 1.00 91.50 103 GLY A CA 1
ATOM 799 C C . GLY A 1 103 ? -18.017 -3.755 12.915 1.00 91.50 103 GLY A C 1
ATOM 800 O O . GLY A 1 103 ? -18.687 -3.508 11.921 1.00 91.50 103 GLY A O 1
ATOM 801 N N . ASN A 1 104 ? -17.951 -2.922 13.961 1.00 94.50 104 ASN A N 1
ATOM 802 C CA . ASN A 1 104 ? -18.847 -1.772 14.142 1.00 94.50 104 ASN A CA 1
ATOM 803 C C . ASN A 1 104 ? -18.107 -0.437 14.327 1.00 94.50 104 ASN A C 1
ATOM 805 O O . ASN A 1 104 ? -18.718 0.548 14.742 1.00 94.50 104 ASN A O 1
ATOM 809 N N . LYS A 1 105 ? -16.790 -0.388 14.088 1.00 95.81 105 LYS A N 1
ATOM 810 C CA . LYS A 1 105 ? -15.987 0.815 14.333 1.00 95.81 105 LYS A CA 1
ATOM 811 C C . LYS A 1 105 ? -15.059 1.115 13.168 1.00 95.81 105 LYS A C 1
ATOM 813 O O . LYS A 1 105 ? -14.152 0.341 12.868 1.00 95.81 105 LYS A O 1
ATOM 818 N N . VAL A 1 106 ? -15.264 2.287 12.575 1.00 96.94 106 VAL A N 1
ATOM 819 C CA . VAL A 1 106 ? -14.413 2.860 11.532 1.00 96.94 106 VAL A CA 1
ATOM 820 C C . VAL A 1 106 ? -13.747 4.117 12.080 1.00 96.94 106 VAL A C 1
ATOM 822 O O . VAL A 1 106 ? -14.395 4.928 12.745 1.00 96.94 106 VAL A O 1
ATOM 825 N N . LYS A 1 107 ? -12.452 4.280 11.811 1.00 97.12 107 LYS A N 1
ATOM 826 C CA . LYS A 1 107 ? -11.699 5.507 12.084 1.00 97.12 107 LYS A CA 1
ATOM 827 C C . LYS A 1 107 ? -11.212 6.110 10.778 1.00 97.12 107 LYS A C 1
ATOM 829 O O . LYS A 1 107 ? -10.769 5.386 9.894 1.00 97.12 107 LYS A O 1
ATOM 834 N N . ILE A 1 108 ? -11.270 7.435 10.698 1.00 96.81 108 ILE A N 1
ATOM 835 C CA . ILE A 1 108 ? -10.780 8.214 9.561 1.00 96.81 108 ILE A CA 1
ATOM 836 C C . ILE A 1 108 ? -9.586 9.033 10.038 1.00 96.81 108 ILE A C 1
ATOM 838 O O . ILE A 1 108 ? -9.664 9.709 11.065 1.00 96.81 108 ILE A O 1
ATOM 842 N N . TYR A 1 109 ? -8.504 8.973 9.276 1.00 96.56 109 TYR A N 1
ATOM 843 C CA . TYR A 1 109 ? -7.280 9.728 9.486 1.00 96.56 109 TYR A CA 1
ATOM 844 C C . TYR A 1 109 ? -7.174 10.759 8.374 1.00 96.56 109 TYR A C 1
ATOM 846 O O . TYR A 1 109 ? -7.272 10.407 7.199 1.00 96.56 109 TYR A O 1
ATOM 854 N N . LYS A 1 110 ? -7.016 12.027 8.762 1.00 94.38 110 LYS A N 1
ATOM 855 C CA . LYS A 1 110 ? -6.987 13.154 7.830 1.00 94.38 110 LYS A CA 1
ATOM 856 C C . LYS A 1 110 ? -5.625 13.826 7.787 1.00 94.38 110 LYS A C 1
ATOM 858 O O . LYS A 1 110 ? -4.984 13.923 8.834 1.00 94.38 110 LYS A O 1
ATOM 863 N N . ASN A 1 111 ? -5.260 14.379 6.633 1.00 89.31 111 ASN A N 1
ATOM 864 C CA . ASN A 1 111 ? -3.997 15.093 6.405 1.00 89.31 111 ASN A CA 1
ATOM 865 C C . ASN A 1 111 ? -2.754 14.230 6.708 1.00 89.31 111 ASN A C 1
ATOM 867 O O . ASN A 1 111 ? -1.852 14.662 7.431 1.00 89.31 111 ASN A O 1
ATOM 871 N N . PHE A 1 112 ? -2.753 13.000 6.201 1.00 87.62 112 PHE A N 1
ATOM 872 C CA . PHE A 1 112 ? -1.686 12.009 6.330 1.00 87.62 112 PHE A CA 1
ATOM 873 C C . PHE A 1 112 ? -0.458 12.303 5.446 1.00 87.62 112 PHE A C 1
ATOM 875 O O . PHE A 1 112 ? -0.630 12.669 4.260 1.00 87.62 112 PHE A O 1
#

Radius of gyration: 15.73 Å; Cα contacts (8 Å, |Δi|>4): 227; chains: 1; bounding box: 34×29×44 Å

Secondary structure (DSSP, 8-state):
--TTSEEEEEETTEEEEEEGGGG-TT----TTPPP----EEEEE-SS--SEEEE-TTSSEEEEEETTEEEEEETTT--EEEEEE-SEEEE-TTSS-EEEEEETTEEEEE---

Solvent-accessible surface area (backbone atoms only — not comparable to full-atom values): 6632 Å² total; per-residue (Å²): 109,38,96,78,36,40,37,74,52,69,62,71,42,40,30,37,34,38,50,69,65,72,66,53,94,81,62,86,70,62,88,92,60,85,78,91,70,75,73,39,83,55,52,71,52,97,56,64,64,73,45,78,48,63,33,70,80,42,60,34,28,40,35,35,31,97,51,26,33,38,32,26,34,60,86,72,57,43,80,75,49,69,48,72,17,72,45,75,47,68,32,87,85,50,33,36,37,38,32,28,62,48,100,89,41,74,50,77,49,73,83,102

Nearest PDB structures (foldseek):
  8d30-assembly1_A  TM=9.141E-01  e=3.337E-12  Homo sapiens
  3mkq-assembly1_A  TM=9.002E-01  e=5.344E-11  Saccharomyces cerevisiae YJM789
  3mkq-assembly1_E  TM=9.043E-01  e=8.717E-11  Saccharomyces cerevisiae YJM789
  3mkq-assembly1_C  TM=9.069E-01  e=2.197E-10  Saccharomyces cerevisiae YJM789
  2ynp-assembly1_A  TM=8.943E-01  e=1.422E-10  Saccharomyces cerevisiae

Foldseek 3Di:
DAPQQKDWDDDFFWIKIWRPPVLDPPPDDDPPDDDPTDIDTQGTHPAGFPDWDAANNRQWIWGDDPQKIWIAGNPRRHTDDMDGAPDKDHDNVRQKIKGDNDPPDIDIDGRD

Mean predicted aligned error: 4.17 Å

Organism: NCBI:txid47790

InterPro domains:
  IPR006692 COPA/B, second beta-propeller domain [PF04053] (12-112)

pLDDT: mean 93.45, std 5.51, range [68.88, 97.94]